Protein AF-A0A9P6JVG3-F1 (afdb_monomer)

Organism: NCBI:txid179855

pLDDT: mean 72.13, std 15.2, range [43.03, 97.75]

Radius of gyration: 35.08 Å; Cα contacts (8 Å, |Δi|>4): 12; chains: 1; bounding box: 100×28×87 Å

Mean predicted aligned error: 18.82 Å

Structure (mmCIF, N/CA/C/O backbone):
data_AF-A0A9P6JVG3-F1
#
_entry.id   AF-A0A9P6JVG3-F1
#
loop_
_atom_site.group_PDB
_atom_site.id
_atom_site.type_symbol
_atom_site.label_atom_id
_atom_site.label_alt_id
_atom_site.label_comp_id
_atom_site.label_asym_id
_atom_site.label_entity_id
_atom_site.label_seq_id
_atom_site.pdbx_PDB_ins_code
_atom_site.Cartn_x
_atom_site.Cartn_y
_atom_site.Cartn_z
_atom_site.occupancy
_atom_site.B_iso_or_equiv
_atom_site.auth_seq_id
_atom_site.auth_comp_id
_atom_site.auth_asym_id
_atom_site.auth_atom_id
_atom_site.pdbx_PDB_model_num
ATOM 1 N N . MET A 1 1 ? 42.267 10.096 60.168 1.00 43.03 1 MET A N 1
ATOM 2 C CA . MET A 1 1 ? 41.529 9.561 59.003 1.00 43.03 1 MET A CA 1
ATOM 3 C C . MET A 1 1 ? 42.192 10.089 57.744 1.00 43.03 1 MET A C 1
ATOM 5 O O . MET A 1 1 ? 42.065 11.262 57.434 1.00 43.03 1 MET A O 1
ATOM 9 N N . GLN A 1 2 ? 43.005 9.250 57.111 1.00 49.72 2 GLN A N 1
ATOM 10 C CA . GLN A 1 2 ? 43.820 9.552 55.935 1.00 49.72 2 GLN A CA 1
ATOM 11 C C . GLN A 1 2 ? 43.765 8.303 55.066 1.00 49.72 2 GLN A C 1
ATOM 13 O O . GLN A 1 2 ? 44.328 7.286 55.459 1.00 49.72 2 GLN A O 1
ATOM 18 N N . ILE A 1 3 ? 43.071 8.351 53.930 1.00 47.38 3 ILE A N 1
ATOM 19 C CA . ILE A 1 3 ? 43.250 7.347 52.881 1.00 47.38 3 ILE A CA 1
ATOM 20 C C . ILE A 1 3 ? 43.302 8.097 51.560 1.00 47.38 3 ILE A C 1
ATOM 22 O O . ILE A 1 3 ? 42.303 8.511 50.980 1.00 47.38 3 ILE A O 1
ATOM 26 N N . SER A 1 4 ? 44.544 8.352 51.179 1.00 48.94 4 SER A N 1
ATOM 27 C CA . SER A 1 4 ? 44.962 8.864 49.891 1.00 48.94 4 SER A CA 1
ATOM 28 C C . SER A 1 4 ? 44.884 7.773 48.808 1.00 48.94 4 SER A C 1
ATOM 30 O O . SER A 1 4 ? 44.877 6.586 49.127 1.00 48.94 4 SER A O 1
ATOM 32 N N . LYS A 1 5 ? 45.040 8.224 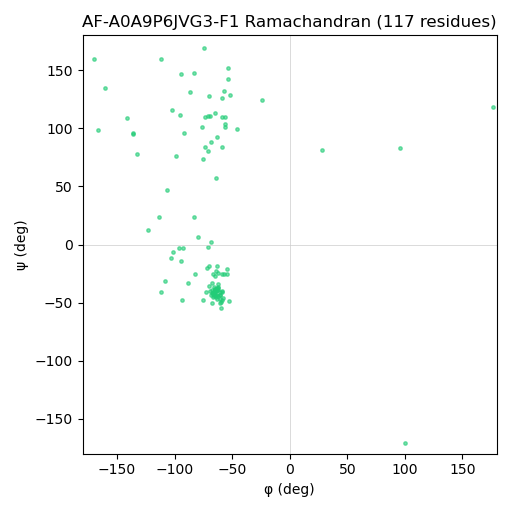47.554 1.00 48.16 5 LYS A N 1
ATOM 33 C CA . LYS A 1 5 ? 45.608 7.511 46.386 1.00 48.16 5 LYS A CA 1
ATOM 34 C C . LYS A 1 5 ? 44.612 6.826 45.447 1.00 48.16 5 LYS A C 1
ATOM 36 O O . LYS A 1 5 ? 44.454 5.613 45.423 1.00 48.16 5 LYS A O 1
ATOM 41 N N . VAL A 1 6 ? 44.076 7.658 44.555 1.00 57.72 6 VAL A N 1
ATOM 42 C CA . VAL A 1 6 ? 43.821 7.300 43.155 1.00 57.72 6 VAL A CA 1
ATOM 43 C C . VAL A 1 6 ? 45.176 7.154 42.445 1.00 57.72 6 VAL A C 1
ATOM 45 O O . VAL A 1 6 ? 45.913 8.122 42.279 1.00 57.72 6 VAL A O 1
ATOM 48 N N . TRP A 1 7 ? 45.509 5.921 42.088 1.00 50.72 7 TRP A N 1
ATOM 49 C CA . TRP A 1 7 ? 46.561 5.448 41.172 1.00 50.72 7 TRP A CA 1
ATOM 50 C C . TRP A 1 7 ? 46.086 4.024 40.840 1.00 50.72 7 TRP A C 1
ATOM 52 O O . TRP A 1 7 ? 45.678 3.315 41.749 1.00 50.72 7 TRP A O 1
ATOM 62 N N . LEU A 1 8 ? 46.049 3.465 39.642 1.00 50.91 8 LEU A N 1
ATOM 63 C CA . LEU A 1 8 ? 46.500 3.757 38.290 1.00 50.91 8 LEU A CA 1
ATOM 64 C C . LEU A 1 8 ? 45.782 2.660 37.449 1.00 50.91 8 LEU A C 1
ATOM 66 O O . LEU A 1 8 ? 45.320 1.666 38.004 1.00 50.91 8 LEU A O 1
ATOM 70 N N . VAL A 1 9 ? 45.586 2.752 36.141 1.00 59.25 9 VAL A N 1
ATOM 71 C CA . VAL A 1 9 ? 46.478 2.096 35.174 1.00 59.25 9 VAL A CA 1
ATOM 72 C C . VAL A 1 9 ? 45.899 2.357 33.786 1.00 59.25 9 VAL A C 1
ATOM 74 O O . VAL A 1 9 ? 44.791 1.946 33.448 1.00 59.25 9 VAL A O 1
ATOM 77 N N . ASN A 1 10 ? 46.717 3.051 33.004 1.00 54.25 10 ASN A N 1
ATOM 78 C CA . ASN A 1 10 ? 46.797 3.038 31.553 1.00 54.25 10 ASN A CA 1
ATOM 79 C C . ASN A 1 10 ? 46.274 1.755 30.893 1.00 54.25 10 ASN A C 1
ATOM 81 O O . ASN A 1 10 ? 46.851 0.681 31.061 1.00 54.25 10 ASN A O 1
ATOM 85 N N . ARG A 1 11 ? 45.320 1.905 29.974 1.00 52.81 11 ARG A N 1
ATOM 86 C CA . ARG A 1 11 ? 45.247 1.016 28.812 1.00 52.81 11 ARG A CA 1
ATOM 87 C C . ARG A 1 11 ? 45.060 1.837 27.548 1.00 52.81 11 ARG A C 1
ATOM 89 O O . ARG A 1 11 ? 43.973 1.959 26.995 1.00 52.81 11 ARG A O 1
ATOM 96 N N . THR A 1 12 ? 46.170 2.417 27.116 1.00 53.38 12 THR A N 1
ATOM 97 C CA . THR A 1 12 ? 46.385 2.885 25.753 1.00 53.38 12 THR A CA 1
ATOM 98 C C . THR A 1 12 ? 46.174 1.712 24.793 1.00 53.38 12 THR A C 1
ATOM 100 O O . THR A 1 12 ? 46.965 0.773 24.750 1.00 53.38 12 THR A O 1
ATOM 103 N N . ILE A 1 13 ? 45.085 1.740 24.024 1.00 57.84 13 ILE A N 1
ATOM 104 C CA . ILE A 1 13 ? 44.950 0.888 22.842 1.00 57.84 13 ILE A CA 1
ATOM 105 C C . ILE A 1 13 ? 45.482 1.695 21.666 1.00 57.84 13 ILE A C 1
ATOM 107 O O . ILE A 1 13 ? 44.786 2.513 21.068 1.00 57.84 13 ILE A O 1
ATOM 111 N N . SER A 1 14 ? 46.749 1.450 21.351 1.00 52.69 14 SER A N 1
ATOM 112 C CA . SER A 1 14 ? 47.362 1.821 20.085 1.00 52.69 14 SER A CA 1
ATOM 113 C C . SER A 1 14 ? 46.662 1.058 18.956 1.00 52.69 14 SER A C 1
ATOM 115 O O . SER A 1 14 ? 47.039 -0.066 18.633 1.00 52.69 14 SER A O 1
ATOM 117 N N . ARG A 1 15 ? 45.631 1.650 18.343 1.00 48.06 15 ARG A N 1
ATOM 118 C CA . ARG A 1 15 ? 45.157 1.249 17.010 1.00 48.06 15 ARG A CA 1
ATOM 119 C C . ARG A 1 15 ? 45.740 2.201 15.972 1.00 48.06 15 ARG A C 1
ATOM 121 O O . ARG A 1 15 ? 45.075 3.089 15.454 1.00 48.06 15 ARG A O 1
ATOM 128 N N . LEU A 1 16 ? 47.019 1.990 15.680 1.00 56.22 16 LEU A N 1
ATOM 129 C CA . LEU A 1 16 ? 47.599 2.378 14.402 1.00 56.22 16 LEU A CA 1
ATOM 130 C C . LEU A 1 16 ? 47.126 1.348 13.373 1.00 56.22 16 LEU A C 1
ATOM 132 O O . LEU A 1 16 ? 47.644 0.238 13.316 1.00 56.22 16 LEU A O 1
ATOM 136 N N . SER A 1 17 ? 46.119 1.699 12.580 1.00 54.81 17 SER A N 1
ATOM 137 C CA . SER A 1 17 ? 45.835 0.990 11.334 1.00 54.81 17 SER A CA 1
ATOM 138 C C . SER A 1 17 ? 45.541 2.005 10.238 1.00 54.81 17 SER A C 1
ATOM 140 O O . SER A 1 17 ? 44.428 2.511 10.132 1.00 54.81 17 SER A O 1
ATOM 142 N N . ASN A 1 18 ? 46.597 2.310 9.480 1.00 53.22 18 ASN A N 1
ATOM 143 C CA . ASN A 1 18 ? 46.608 2.693 8.071 1.00 53.22 18 ASN A CA 1
ATOM 144 C C . ASN A 1 18 ? 45.350 3.393 7.540 1.00 53.22 18 ASN A C 1
ATOM 146 O O . ASN A 1 18 ? 44.564 2.809 6.797 1.00 53.22 18 ASN A O 1
ATOM 150 N N . ALA A 1 19 ? 45.252 4.698 7.786 1.00 51.66 19 ALA A N 1
ATOM 151 C CA . ALA A 1 19 ? 44.657 5.593 6.802 1.00 51.66 19 ALA A CA 1
ATOM 152 C C . ALA A 1 19 ? 45.687 5.789 5.679 1.00 51.66 19 ALA A C 1
ATOM 154 O O . ALA A 1 19 ? 46.369 6.808 5.593 1.00 51.66 19 ALA A O 1
ATOM 155 N N . GLN A 1 20 ? 45.859 4.760 4.849 1.00 55.09 20 GLN A N 1
ATOM 156 C CA . GLN A 1 20 ? 46.540 4.913 3.574 1.00 55.09 20 GLN A CA 1
ATOM 157 C C . GLN A 1 20 ? 45.558 5.662 2.674 1.00 55.09 20 GLN A C 1
ATOM 159 O O . GLN A 1 20 ? 44.747 5.071 1.961 1.00 55.09 20 GLN A O 1
ATOM 164 N N . SER A 1 21 ? 45.578 6.987 2.812 1.00 54.03 21 SER A N 1
ATOM 165 C CA . SER A 1 21 ? 44.917 7.946 1.941 1.00 54.03 21 SER A CA 1
ATOM 166 C C . SER A 1 21 ? 45.468 7.748 0.537 1.00 54.03 21 SER A C 1
ATOM 168 O O . SER A 1 21 ? 46.411 8.411 0.116 1.00 54.03 21 SER A O 1
ATOM 170 N N . SER A 1 22 ? 44.903 6.786 -0.186 1.00 53.66 22 SER A N 1
ATOM 171 C CA . SER A 1 22 ? 45.011 6.734 -1.629 1.00 53.66 22 SER A CA 1
ATOM 172 C C . SER A 1 22 ? 44.198 7.912 -2.147 1.00 53.66 22 SER A C 1
ATOM 174 O O . SER A 1 22 ? 43.013 7.818 -2.455 1.00 53.66 22 SER A O 1
ATOM 176 N N . THR A 1 23 ? 44.864 9.058 -2.248 1.00 58.94 23 THR A N 1
ATOM 177 C CA . THR A 1 23 ? 44.535 10.127 -3.188 1.00 58.94 23 THR A CA 1
ATOM 178 C C . THR A 1 23 ? 44.743 9.598 -4.610 1.00 58.94 23 THR A C 1
ATOM 180 O O . THR A 1 23 ? 45.519 10.122 -5.402 1.00 58.94 23 THR A O 1
ATOM 183 N N . GLY A 1 24 ? 44.051 8.507 -4.941 1.00 55.84 24 GLY A N 1
ATOM 184 C CA . GLY A 1 24 ? 43.787 8.141 -6.313 1.00 55.84 24 GLY A CA 1
ATOM 185 C C . GLY A 1 24 ? 42.896 9.241 -6.850 1.00 55.84 24 GLY A C 1
ATOM 186 O O . GLY A 1 24 ? 41.782 9.428 -6.361 1.00 55.84 24 GLY A O 1
ATOM 187 N N . LEU A 1 25 ? 43.429 10.008 -7.795 1.00 58.78 25 LEU A N 1
ATOM 188 C CA . LEU A 1 25 ? 42.681 10.935 -8.627 1.00 58.78 25 LEU A CA 1
ATOM 189 C C . LEU A 1 25 ? 41.434 10.201 -9.114 1.00 58.78 25 LEU A C 1
ATOM 191 O O . LEU A 1 25 ? 41.503 9.361 -10.006 1.00 58.78 25 LEU A O 1
ATOM 195 N N . ARG A 1 26 ? 40.299 10.450 -8.462 1.00 58.47 26 ARG A N 1
ATOM 196 C CA . ARG A 1 26 ? 39.014 9.919 -8.886 1.00 58.47 26 ARG A CA 1
ATOM 197 C C . ARG A 1 26 ? 38.677 10.742 -10.125 1.00 58.47 26 ARG A C 1
ATOM 199 O O . ARG A 1 26 ? 38.452 11.940 -9.957 1.00 58.47 26 ARG A O 1
ATOM 206 N N . PRO A 1 27 ? 38.691 10.183 -11.347 1.00 61.94 27 PRO A N 1
ATOM 207 C CA . PRO A 1 27 ? 38.258 10.944 -12.503 1.00 61.94 27 PRO A CA 1
ATOM 208 C C . PRO A 1 27 ? 36.811 11.360 -12.243 1.00 61.94 27 PRO A C 1
ATOM 210 O O . PRO A 1 27 ? 35.896 10.534 -12.176 1.00 61.94 27 PRO A O 1
ATOM 213 N N . THR A 1 28 ? 36.606 12.652 -12.006 1.00 64.50 28 THR A N 1
ATOM 214 C CA . THR A 1 28 ? 35.289 13.272 -12.023 1.00 64.50 28 THR A CA 1
ATOM 215 C C . THR A 1 28 ? 34.854 13.292 -13.476 1.00 64.50 28 THR A C 1
ATOM 217 O O . THR A 1 28 ? 35.016 14.292 -14.169 1.00 64.50 28 THR A O 1
ATOM 220 N N . PHE A 1 29 ? 34.362 12.153 -13.962 1.00 61.50 29 PHE A N 1
ATOM 221 C CA . PHE A 1 29 ? 33.687 12.116 -15.247 1.00 61.50 29 PHE A CA 1
ATOM 222 C C . PHE A 1 29 ? 32.492 13.070 -15.165 1.00 61.50 29 PHE A C 1
ATOM 224 O O . PHE A 1 29 ? 31.686 12.940 -14.230 1.00 61.50 29 PHE A O 1
ATOM 231 N N . PRO A 1 30 ? 32.366 14.032 -16.092 1.00 61.72 30 PRO A N 1
ATOM 232 C CA . PRO A 1 30 ? 31.188 14.876 -16.154 1.00 61.72 30 PRO A CA 1
ATOM 233 C C . PRO A 1 30 ? 29.964 13.969 -16.318 1.00 61.72 30 PRO A C 1
ATOM 235 O O . PRO A 1 30 ? 29.952 13.038 -17.121 1.00 61.72 30 PRO A O 1
ATOM 238 N N . GLN A 1 31 ? 28.923 14.209 -15.519 1.00 61.50 31 GLN A N 1
ATOM 239 C CA . GLN A 1 31 ? 27.711 13.378 -15.462 1.00 61.50 31 GLN A CA 1
ATOM 240 C C . GLN A 1 31 ? 27.044 13.181 -16.841 1.00 61.50 31 GLN A C 1
ATOM 242 O O . GLN A 1 31 ? 26.312 12.211 -17.043 1.00 61.50 31 GLN A O 1
ATOM 247 N N . SER A 1 32 ? 27.330 14.069 -17.797 1.00 57.81 32 SER A N 1
ATOM 248 C CA . SER A 1 32 ? 26.901 13.994 -19.193 1.00 57.81 32 SER A CA 1
ATOM 249 C C . SER A 1 32 ? 27.476 12.802 -19.970 1.00 57.81 32 SER A C 1
ATOM 251 O O . SER A 1 32 ? 26.805 12.323 -20.880 1.00 57.81 32 SER A O 1
ATOM 253 N N . GLU A 1 33 ? 28.649 12.269 -19.608 1.00 54.34 33 GLU A N 1
ATOM 254 C CA . GLU A 1 33 ? 29.227 11.091 -20.277 1.00 54.34 33 GLU A CA 1
ATOM 255 C C . GLU A 1 33 ? 28.668 9.760 -19.765 1.00 54.34 33 GLU A C 1
ATOM 257 O O . GLU A 1 33 ? 28.610 8.793 -20.523 1.00 54.34 33 GLU A O 1
ATOM 262 N N . ARG A 1 34 ? 28.169 9.696 -18.520 1.00 55.41 34 ARG A N 1
ATOM 263 C CA . ARG A 1 34 ? 27.592 8.447 -17.985 1.00 55.41 34 ARG A CA 1
ATOM 264 C C . ARG A 1 34 ? 26.366 7.979 -18.764 1.00 55.41 34 ARG A C 1
ATOM 266 O O . ARG A 1 34 ? 26.190 6.783 -18.942 1.00 55.41 34 ARG A O 1
ATOM 273 N N . LYS A 1 35 ? 25.556 8.908 -19.282 1.00 56.41 35 LYS A N 1
ATOM 274 C CA . LYS A 1 35 ? 24.373 8.563 -20.089 1.00 56.41 35 LYS A CA 1
ATOM 275 C C . LYS A 1 35 ? 24.714 7.983 -21.462 1.00 56.41 35 LYS A C 1
ATOM 277 O O . LYS A 1 35 ? 23.848 7.380 -22.080 1.00 56.41 35 LYS A O 1
ATOM 282 N N . LYS A 1 36 ? 25.939 8.183 -21.961 1.00 50.94 36 LYS A N 1
ATOM 283 C CA . LYS A 1 36 ? 26.316 7.789 -23.326 1.00 50.94 36 LYS A CA 1
ATOM 284 C C . LYS A 1 36 ? 26.981 6.409 -23.398 1.00 50.94 36 LYS A C 1
ATOM 286 O O . LYS A 1 36 ? 27.077 5.857 -24.486 1.00 50.94 36 LYS A O 1
ATOM 291 N N . MET A 1 37 ? 27.403 5.844 -22.262 1.00 52.03 37 MET A N 1
ATOM 292 C CA . ME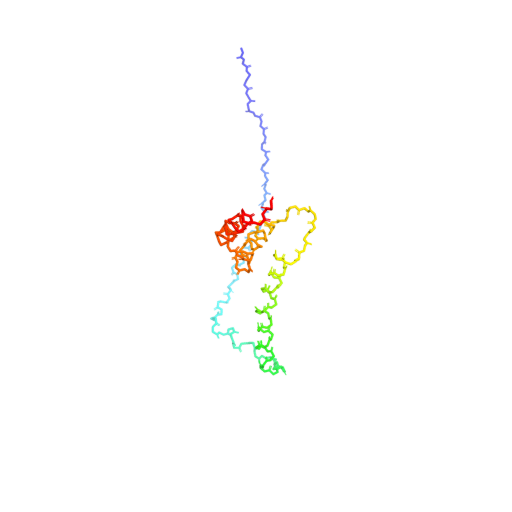T A 1 37 ? 28.052 4.524 -22.205 1.00 52.03 37 MET A CA 1
ATOM 293 C C . MET A 1 37 ? 27.104 3.358 -21.869 1.00 52.03 37 MET A C 1
ATOM 295 O O . MET A 1 37 ? 27.530 2.210 -21.915 1.00 52.03 37 MET A O 1
ATOM 299 N N . GLU A 1 38 ? 25.817 3.602 -21.604 1.00 57.34 38 GLU A N 1
ATOM 300 C CA . GLU A 1 38 ? 24.813 2.543 -21.351 1.00 57.34 38 GLU A CA 1
ATOM 301 C C . GLU A 1 38 ? 24.230 1.931 -22.645 1.00 57.34 38 GLU A C 1
ATOM 303 O O . GLU A 1 38 ? 23.117 1.416 -22.651 1.00 57.34 38 GLU A O 1
ATOM 308 N N . GLY A 1 39 ? 24.956 2.017 -23.764 1.00 60.41 39 GLY A N 1
ATOM 309 C CA . GLY A 1 39 ? 24.450 1.667 -25.096 1.00 60.41 39 GLY A CA 1
ATOM 310 C C . GLY A 1 39 ? 25.248 0.609 -25.854 1.00 60.41 39 GLY A C 1
ATOM 311 O O . GLY A 1 39 ? 25.041 0.476 -27.053 1.00 60.41 39 GLY A O 1
ATOM 312 N N . MET A 1 40 ? 26.171 -0.123 -25.220 1.00 50.97 40 MET A N 1
ATOM 313 C CA . MET A 1 40 ? 26.990 -1.131 -25.920 1.00 50.97 40 MET A CA 1
ATOM 314 C C . MET A 1 40 ? 26.584 -2.569 -25.581 1.00 50.97 40 MET A C 1
ATOM 316 O O . MET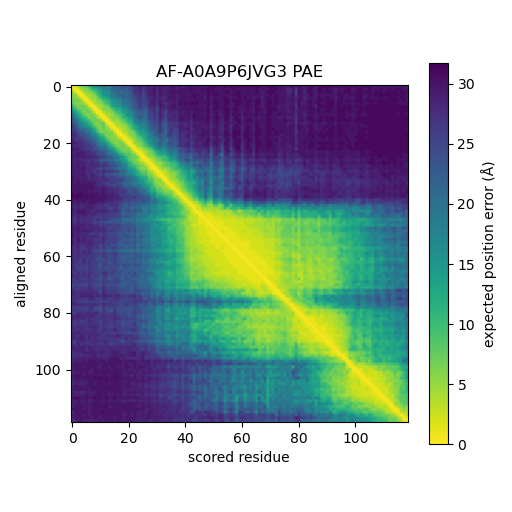 A 1 40 ? 27.399 -3.433 -25.277 1.00 50.97 40 MET A O 1
ATOM 320 N N . GLY A 1 41 ? 25.279 -2.790 -25.633 1.00 65.06 41 GLY A N 1
ATOM 321 C CA . GLY A 1 41 ? 24.613 -4.080 -25.674 1.00 65.06 41 GLY A CA 1
ATOM 322 C C . GLY A 1 41 ? 23.185 -3.766 -26.075 1.00 65.06 41 GLY A C 1
ATOM 323 O O . GLY A 1 41 ? 22.441 -3.249 -25.250 1.00 65.06 41 GLY A O 1
ATOM 324 N N . GLU A 1 42 ? 22.850 -3.930 -27.355 1.00 69.12 42 GLU A N 1
ATOM 325 C CA . GLU A 1 42 ? 21.509 -3.634 -27.864 1.00 69.12 42 GLU A CA 1
ATOM 326 C C . GLU A 1 42 ? 20.494 -4.452 -27.065 1.00 69.12 42 GLU A C 1
ATOM 328 O O . GLU A 1 42 ? 20.398 -5.671 -27.194 1.00 69.12 42 GLU A O 1
ATOM 333 N N . ASP A 1 43 ? 19.796 -3.787 -26.150 1.00 73.06 43 ASP A N 1
ATOM 334 C CA . ASP A 1 43 ? 18.850 -4.445 -25.268 1.00 73.06 43 ASP A CA 1
ATOM 335 C C . ASP A 1 43 ? 17.641 -4.845 -26.131 1.00 73.06 43 ASP A C 1
ATOM 337 O O . ASP A 1 43 ? 16.907 -4.001 -26.642 1.00 73.06 43 ASP A O 1
ATOM 341 N N . PHE A 1 44 ? 17.455 -6.149 -26.353 1.00 78.19 44 PHE A N 1
ATOM 342 C CA . PHE A 1 44 ? 16.491 -6.713 -27.315 1.00 78.19 44 PHE A CA 1
ATOM 343 C C . PHE A 1 44 ? 15.015 -6.509 -26.942 1.00 78.19 44 PHE A C 1
ATOM 345 O O . PHE A 1 44 ? 14.113 -7.039 -27.596 1.00 78.19 44 PHE A O 1
ATOM 352 N N . ARG A 1 45 ? 14.736 -5.817 -25.838 1.00 84.62 45 ARG A N 1
ATOM 353 C CA . ARG A 1 45 ? 13.386 -5.717 -25.292 1.00 84.62 45 ARG A CA 1
ATOM 354 C C . ARG A 1 45 ? 12.663 -4.556 -25.960 1.00 84.62 45 ARG A C 1
ATOM 356 O O . ARG A 1 45 ? 13.181 -3.439 -25.978 1.00 84.62 45 ARG A O 1
ATOM 363 N N . PRO A 1 46 ? 11.430 -4.771 -26.442 1.00 87.88 46 PRO A N 1
ATOM 364 C CA . PRO A 1 46 ? 10.609 -3.678 -26.923 1.00 87.88 46 PRO A CA 1
ATOM 365 C C . PRO A 1 46 ? 10.476 -2.569 -25.861 1.00 87.88 46 PRO A C 1
ATOM 367 O O . PRO A 1 46 ? 10.315 -2.874 -24.675 1.00 87.88 46 PRO A O 1
ATOM 370 N N . PRO A 1 47 ? 10.466 -1.283 -26.257 1.00 86.06 47 PRO A N 1
ATOM 371 C CA . PRO A 1 47 ? 10.491 -0.150 -25.326 1.00 86.06 47 PRO A CA 1
ATOM 372 C C . PRO A 1 47 ? 9.314 -0.135 -24.335 1.00 86.06 47 PRO A C 1
ATOM 374 O O . PRO A 1 47 ? 9.435 0.382 -23.223 1.00 86.06 47 PRO A O 1
ATOM 377 N N . TRP A 1 48 ? 8.186 -0.756 -24.691 1.00 88.31 48 TRP A N 1
ATOM 378 C CA . TRP A 1 48 ? 7.018 -0.869 -23.816 1.00 88.31 48 TRP A CA 1
ATOM 379 C C . TRP A 1 48 ? 7.266 -1.751 -22.583 1.00 88.31 48 TRP A C 1
ATOM 381 O O . TRP A 1 48 ? 6.631 -1.537 -21.552 1.00 88.31 48 TRP A O 1
ATOM 391 N N . VAL A 1 49 ? 8.214 -2.696 -22.641 1.00 92.88 49 VAL A N 1
ATOM 392 C CA . VAL A 1 49 ? 8.539 -3.593 -21.519 1.00 92.88 49 VAL A CA 1
ATOM 393 C C . VAL A 1 49 ? 9.103 -2.805 -20.338 1.00 92.88 49 VAL A C 1
ATOM 395 O O . VAL A 1 49 ? 8.732 -3.059 -19.191 1.00 92.88 49 VAL A O 1
ATOM 398 N N . TYR A 1 50 ? 9.950 -1.807 -20.595 1.00 88.94 50 TYR A N 1
ATOM 399 C CA . TYR A 1 50 ? 10.506 -0.954 -19.539 1.00 88.94 50 TYR A CA 1
ATOM 400 C C . TYR A 1 50 ? 9.431 -0.090 -18.891 1.00 88.94 50 TYR A C 1
ATOM 402 O O . TYR A 1 50 ? 9.396 0.040 -17.668 1.00 88.94 50 TYR A O 1
ATOM 410 N N . VAL A 1 51 ? 8.522 0.463 -19.698 1.00 92.69 51 VAL A N 1
ATOM 411 C CA . VAL A 1 51 ? 7.390 1.251 -19.196 1.00 92.69 51 VAL A CA 1
ATOM 412 C C . VAL A 1 51 ? 6.471 0.375 -18.346 1.00 92.69 51 VAL A C 1
ATOM 414 O O . VAL A 1 51 ? 6.142 0.753 -17.224 1.00 92.69 51 VAL A O 1
ATOM 417 N N . GLY A 1 52 ? 6.132 -0.821 -18.832 1.00 95.38 52 GLY A N 1
ATOM 418 C CA . GLY A 1 52 ? 5.312 -1.789 -18.107 1.00 95.38 52 GLY A CA 1
ATOM 419 C C . GLY A 1 52 ? 5.947 -2.210 -16.785 1.00 95.38 52 GLY A C 1
ATOM 420 O O . GLY A 1 52 ? 5.312 -2.111 -15.742 1.00 95.38 52 GLY A O 1
ATOM 421 N N . THR A 1 53 ? 7.227 -2.585 -16.795 1.00 95.00 53 THR A N 1
ATOM 422 C CA . THR A 1 53 ? 7.957 -2.981 -15.577 1.00 95.00 53 THR A CA 1
ATOM 423 C C . THR A 1 53 ? 8.011 -1.839 -14.564 1.00 95.00 53 THR A C 1
ATOM 425 O O . THR A 1 53 ? 7.819 -2.049 -13.367 1.00 95.00 53 THR A O 1
ATOM 428 N N . ARG A 1 54 ? 8.223 -0.605 -15.032 1.00 93.19 54 ARG A N 1
ATOM 429 C CA . ARG A 1 54 ? 8.238 0.576 -14.166 1.00 93.19 54 ARG A CA 1
ATOM 430 C C . ARG A 1 54 ? 6.866 0.829 -13.544 1.00 93.19 54 ARG A C 1
ATOM 432 O O . ARG A 1 54 ? 6.793 1.084 -12.346 1.00 93.19 54 ARG A O 1
ATOM 439 N N . LEU A 1 55 ? 5.796 0.713 -14.327 1.00 96.88 55 LEU A N 1
ATOM 440 C CA . LEU A 1 55 ? 4.425 0.888 -13.853 1.00 96.88 55 LEU A CA 1
ATOM 441 C C . LEU A 1 55 ? 4.020 -0.211 -12.862 1.00 96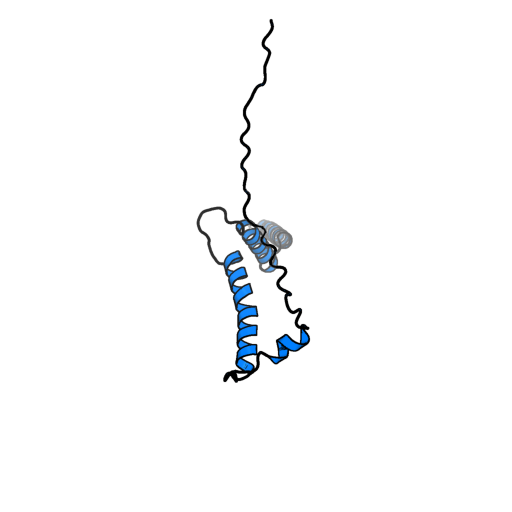.88 55 LEU A C 1
ATOM 443 O O . LEU A 1 55 ? 3.460 0.091 -11.814 1.00 96.88 55 LEU A O 1
ATOM 447 N N . ILE A 1 56 ? 4.387 -1.465 -13.135 1.00 97.12 56 ILE A N 1
ATOM 448 C CA . ILE A 1 56 ? 4.177 -2.591 -12.217 1.00 97.12 56 ILE A CA 1
ATOM 449 C C . ILE A 1 56 ? 4.881 -2.326 -10.889 1.00 97.12 56 ILE A C 1
ATOM 451 O O . ILE A 1 56 ? 4.249 -2.445 -9.847 1.00 97.12 56 ILE A O 1
ATOM 455 N N . SER A 1 57 ? 6.145 -1.900 -10.898 1.00 96.12 57 SER A N 1
ATOM 456 C CA . SER A 1 57 ? 6.854 -1.556 -9.659 1.00 96.12 57 SER A CA 1
ATOM 457 C C .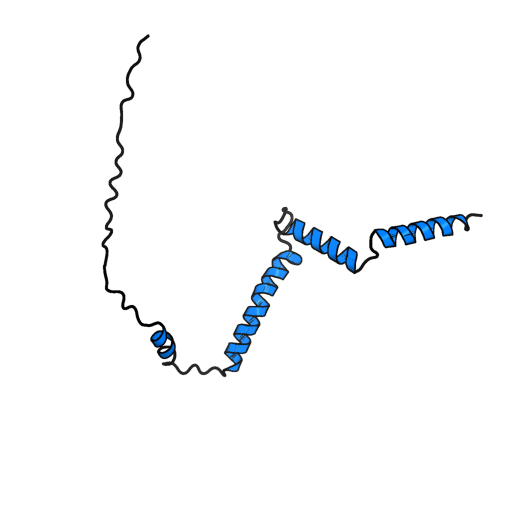 SER A 1 57 ? 6.152 -0.440 -8.882 1.00 96.12 57 SER A C 1
ATOM 459 O O . SER A 1 57 ? 6.016 -0.535 -7.663 1.00 96.12 57 SER A O 1
ATOM 461 N N . PHE A 1 58 ? 5.641 0.582 -9.577 1.00 95.88 58 PHE A N 1
ATOM 462 C CA . PHE A 1 58 ? 4.863 1.656 -8.955 1.00 95.88 58 PHE A CA 1
ATOM 463 C C . PHE A 1 58 ? 3.541 1.192 -8.342 1.00 95.88 58 PHE A C 1
ATOM 465 O O . PHE A 1 58 ? 3.045 1.864 -7.447 1.00 95.88 58 PHE A O 1
ATOM 472 N N . VAL A 1 59 ? 2.979 0.068 -8.785 1.00 97.62 59 VAL A N 1
ATOM 473 C CA . VAL A 1 59 ? 1.736 -0.490 -8.234 1.00 97.62 59 VAL A CA 1
ATOM 474 C C . VAL A 1 59 ? 2.028 -1.519 -7.143 1.00 97.62 59 VAL A C 1
ATOM 476 O O . VAL A 1 59 ? 1.455 -1.455 -6.060 1.00 97.62 59 VAL A O 1
ATOM 479 N N . VAL A 1 60 ? 2.943 -2.454 -7.397 1.00 97.75 60 VAL A N 1
ATOM 480 C CA . VAL A 1 60 ? 3.228 -3.593 -6.515 1.00 97.75 60 VAL A CA 1
ATOM 481 C C . VAL A 1 60 ? 3.833 -3.138 -5.193 1.0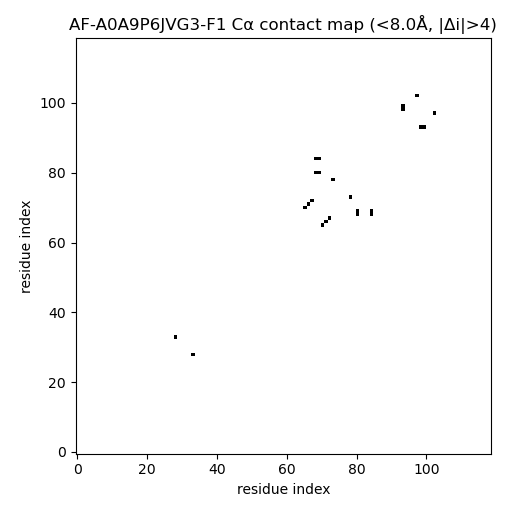0 97.75 60 VAL A C 1
ATOM 483 O O . VAL A 1 60 ? 3.396 -3.596 -4.143 1.00 97.75 60 VAL A O 1
ATOM 486 N N . ILE A 1 61 ? 4.801 -2.216 -5.216 1.00 95.06 61 ILE A N 1
ATOM 487 C CA . ILE A 1 61 ? 5.471 -1.749 -3.994 1.00 95.06 61 ILE A CA 1
ATOM 488 C C . ILE A 1 61 ? 4.467 -1.130 -3.002 1.00 95.06 61 ILE A C 1
ATOM 490 O O . ILE A 1 61 ? 4.404 -1.601 -1.862 1.00 95.06 61 ILE A O 1
ATOM 494 N N . PRO A 1 62 ? 3.645 -0.128 -3.382 1.00 96.31 62 PRO A N 1
ATOM 495 C CA . PRO A 1 62 ? 2.649 0.403 -2.458 1.00 96.31 62 PRO A CA 1
ATOM 496 C C . PRO A 1 62 ? 1.544 -0.608 -2.142 1.00 96.31 62 PRO A C 1
ATOM 498 O O . PRO A 1 62 ? 1.083 -0.631 -1.003 1.00 96.31 62 PRO A O 1
ATOM 501 N N . ALA A 1 63 ? 1.146 -1.476 -3.081 1.00 96.31 63 ALA A N 1
ATOM 502 C CA . ALA A 1 63 ? 0.143 -2.508 -2.813 1.00 96.31 63 ALA A CA 1
ATOM 503 C C . ALA A 1 63 ? 0.587 -3.468 -1.701 1.00 96.31 63 ALA A C 1
ATOM 505 O O . ALA A 1 63 ? -0.194 -3.756 -0.798 1.00 96.31 63 ALA A O 1
ATOM 506 N N . VAL A 1 64 ? 1.848 -3.910 -1.710 1.00 95.69 64 VAL A N 1
ATOM 507 C CA . VAL A 1 64 ? 2.414 -4.753 -0.645 1.00 95.69 64 VAL A CA 1
ATOM 508 C C . VAL A 1 64 ? 2.444 -4.003 0.687 1.00 95.69 64 VAL A C 1
ATOM 510 O O . VAL A 1 64 ? 2.103 -4.583 1.719 1.00 95.69 64 VAL A O 1
ATOM 513 N N . GLY A 1 65 ? 2.790 -2.713 0.681 1.00 93.12 65 GLY A N 1
ATOM 514 C CA . GLY A 1 65 ? 2.745 -1.870 1.878 1.00 93.12 65 GLY A CA 1
ATOM 515 C C . GLY A 1 65 ? 1.334 -1.764 2.466 1.00 93.12 65 GLY A C 1
ATOM 516 O O . GLY A 1 65 ? 1.133 -2.038 3.647 1.00 93.12 65 GLY A O 1
ATOM 517 N N . LEU A 1 66 ? 0.340 -1.446 1.636 1.00 92.31 66 LEU A N 1
ATOM 518 C CA . LEU A 1 66 ? -1.065 -1.366 2.046 1.00 92.31 66 LEU A CA 1
ATOM 519 C C . LEU A 1 66 ? -1.604 -2.719 2.522 1.00 92.31 66 LEU A C 1
ATOM 521 O O . LEU A 1 66 ? -2.265 -2.781 3.557 1.00 92.31 66 LEU A O 1
ATOM 525 N N . TYR A 1 67 ? -1.290 -3.803 1.809 1.00 90.06 67 TYR A N 1
ATOM 526 C CA . TYR A 1 67 ? -1.664 -5.156 2.214 1.00 90.06 67 TYR A CA 1
ATOM 527 C C . TYR A 1 67 ? -1.094 -5.482 3.592 1.00 90.06 67 TYR A C 1
ATOM 529 O O . TYR A 1 67 ? -1.827 -5.937 4.465 1.00 90.06 67 TYR A O 1
ATOM 537 N N . SER A 1 68 ? 0.182 -5.167 3.815 1.00 88.62 68 SER A N 1
ATOM 538 C CA . SER A 1 68 ? 0.846 -5.386 5.099 1.00 88.62 68 SER A CA 1
ATOM 539 C C . SER A 1 68 ? 0.176 -4.599 6.227 1.00 88.62 68 SER A C 1
ATOM 541 O O . SER A 1 68 ? -0.057 -5.142 7.295 1.00 88.62 68 SER A O 1
ATOM 543 N N . VAL A 1 69 ? -0.181 -3.332 5.999 1.00 85.88 69 VAL A N 1
ATOM 544 C CA . VAL A 1 69 ? -0.778 -2.471 7.036 1.00 85.88 69 VAL A CA 1
ATOM 545 C C . VAL A 1 69 ? -2.226 -2.858 7.367 1.00 85.88 69 VAL A C 1
ATOM 547 O O . VAL A 1 69 ? -2.611 -2.829 8.538 1.00 85.88 69 VAL A O 1
ATOM 550 N N . PHE A 1 70 ? -3.044 -3.192 6.362 1.00 83.88 70 PHE A N 1
ATOM 551 C CA . PHE A 1 70 ? -4.501 -3.300 6.530 1.00 83.88 70 PHE A CA 1
ATOM 552 C C . PHE A 1 70 ? -5.059 -4.722 6.503 1.00 83.88 70 PHE A C 1
ATOM 554 O O . PHE A 1 70 ? -6.081 -4.978 7.143 1.00 83.88 70 PHE A O 1
ATOM 561 N N . LEU A 1 71 ? -4.444 -5.629 5.747 1.00 83.06 71 LEU A N 1
ATOM 562 C CA . LEU A 1 71 ? -5.005 -6.952 5.461 1.00 83.06 71 LEU A CA 1
ATOM 563 C C . LEU A 1 71 ? -4.205 -8.066 6.128 1.00 83.06 71 LEU A C 1
ATOM 565 O O . LEU A 1 71 ? -4.802 -8.989 6.680 1.00 83.06 71 LEU A O 1
ATOM 569 N N . TYR A 1 72 ? -2.879 -7.961 6.115 1.00 84.81 72 TYR A N 1
ATOM 570 C CA . TYR A 1 72 ? -1.999 -8.961 6.690 1.00 84.81 72 TYR A CA 1
ATOM 571 C C . TYR A 1 72 ? -2.094 -8.965 8.218 1.00 84.81 72 TYR A C 1
ATOM 573 O O . TYR A 1 72 ? -1.963 -7.934 8.879 1.00 84.81 72 TYR A O 1
ATOM 581 N N . ASP A 1 73 ? -2.339 -10.146 8.776 1.00 78.81 73 ASP A N 1
ATOM 582 C CA . ASP A 1 73 ? -2.382 -10.363 10.214 1.00 78.81 73 ASP A CA 1
ATOM 583 C C . ASP A 1 73 ? -1.016 -10.873 10.691 1.00 78.81 73 ASP A C 1
ATOM 585 O O . ASP A 1 73 ? -0.596 -11.981 10.359 1.00 78.81 73 ASP A O 1
ATOM 589 N N . PHE A 1 74 ? -0.303 -10.044 11.456 1.00 77.88 74 PHE A N 1
ATOM 590 C CA . PHE A 1 74 ? 1.007 -10.383 12.018 1.00 77.88 74 PHE A CA 1
ATOM 591 C C . PHE A 1 74 ? 0.916 -11.267 13.276 1.00 77.88 74 PHE A C 1
ATOM 593 O O . PHE A 1 74 ? 1.941 -11.543 13.905 1.00 77.88 74 PHE A O 1
ATOM 600 N N . GLY A 1 75 ? -0.285 -11.731 13.635 1.00 79.81 75 GLY A N 1
ATOM 601 C CA . GLY A 1 75 ? -0.530 -12.662 14.729 1.00 79.81 75 GLY A CA 1
ATOM 602 C C . GLY A 1 75 ? -1.022 -11.987 16.009 1.00 79.81 75 GLY A C 1
ATOM 603 O O . GLY A 1 75 ? -1.335 -10.802 16.055 1.00 79.81 75 GLY A O 1
ATOM 604 N N . THR A 1 76 ? -1.078 -12.763 17.092 1.00 72.25 76 THR A N 1
ATOM 605 C CA . THR A 1 76 ? -1.780 -12.427 18.346 1.00 72.25 76 THR A CA 1
ATOM 606 C C . THR A 1 76 ? -1.133 -11.329 19.198 1.00 72.25 76 THR A C 1
ATOM 608 O O . THR A 1 76 ? -1.658 -10.986 20.257 1.00 72.25 76 THR A O 1
ATOM 611 N N . GLN A 1 77 ? 0.016 -10.792 18.784 1.00 74.12 77 GLN A N 1
ATOM 612 C CA . GLN A 1 77 ? 0.742 -9.757 19.523 1.00 74.12 77 GLN A CA 1
ATOM 613 C C . GLN A 1 77 ? 0.365 -8.363 19.007 1.00 74.12 77 GLN A C 1
ATOM 615 O O . GLN A 1 77 ? 0.107 -8.192 17.820 1.00 74.12 77 GLN A O 1
ATOM 620 N N . ASN A 1 78 ? 0.344 -7.353 19.888 1.00 72.56 78 ASN A N 1
ATOM 621 C CA . ASN A 1 78 ? 0.005 -5.972 19.517 1.00 72.56 78 ASN A CA 1
ATOM 622 C C . ASN A 1 78 ? 0.932 -5.462 18.401 1.00 72.56 78 ASN A C 1
ATOM 624 O O . ASN A 1 78 ? 2.069 -5.068 18.654 1.00 72.56 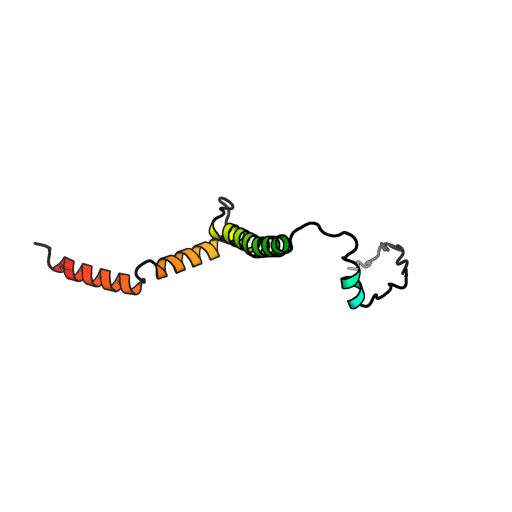78 ASN A O 1
ATOM 628 N N . HIS A 1 79 ? 0.436 -5.458 17.164 1.00 81.06 79 HIS A N 1
ATOM 629 C CA . HIS A 1 79 ? 1.202 -5.006 16.012 1.00 81.06 79 HIS A CA 1
ATOM 630 C C . HIS A 1 79 ? 1.143 -3.478 15.876 1.00 81.06 79 HIS A C 1
ATOM 632 O O . HIS A 1 79 ? 0.113 -2.864 16.170 1.00 81.06 79 HIS A O 1
ATOM 638 N N . VAL A 1 80 ? 2.217 -2.858 15.378 1.00 80.81 80 VAL A N 1
ATOM 639 C CA . VAL A 1 80 ? 2.343 -1.392 15.230 1.00 80.81 80 VAL A CA 1
ATOM 640 C C . VAL A 1 80 ? 1.240 -0.758 14.375 1.00 80.81 80 VAL A C 1
ATOM 642 O O . VAL A 1 80 ? 0.893 0.401 14.588 1.00 80.81 80 VAL A O 1
ATOM 645 N N . PHE A 1 81 ? 0.621 -1.518 13.468 1.00 81.19 81 PHE A N 1
ATOM 646 C CA . PHE A 1 81 ? -0.480 -1.036 12.625 1.00 81.19 81 PHE A CA 1
ATOM 647 C C . PHE A 1 81 ? -1.885 -1.286 13.195 1.00 81.19 81 PHE A C 1
ATOM 649 O O . PHE A 1 81 ? -2.869 -0.806 12.636 1.00 81.19 81 PHE A O 1
ATOM 656 N N . THR A 1 82 ? -2.009 -1.954 14.346 1.00 81.00 82 THR A N 1
ATOM 657 C CA . THR A 1 82 ? -3.293 -2.157 15.047 1.00 81.00 82 THR A CA 1
ATOM 658 C C . THR A 1 82 ? -4.065 -0.852 15.300 1.00 81.00 82 THR A C 1
ATOM 660 O O . THR A 1 82 ? -5.257 -0.809 14.984 1.00 81.00 82 THR A O 1
ATOM 663 N N . PRO A 1 83 ? -3.454 0.232 15.830 1.00 82.81 83 PRO A N 1
ATOM 664 C CA . PRO A 1 83 ? -4.173 1.491 16.029 1.00 82.81 83 PRO A CA 1
ATOM 665 C C . PRO A 1 83 ? -4.647 2.114 14.709 1.00 82.81 83 PRO A C 1
ATOM 667 O O . PRO A 1 83 ? -5.779 2.589 14.634 1.00 82.81 83 PRO A O 1
ATOM 670 N N . VAL A 1 84 ? -3.837 2.043 13.647 1.00 84.50 84 VAL A N 1
ATOM 671 C CA . VAL A 1 84 ? -4.198 2.555 12.312 1.00 84.50 84 VAL A CA 1
ATOM 672 C C . VAL A 1 84 ? -5.371 1.769 11.718 1.00 84.50 84 VAL A C 1
ATOM 674 O O . VAL A 1 84 ? -6.300 2.355 11.160 1.00 84.50 84 VAL A O 1
ATOM 677 N N . ARG A 1 85 ? -5.381 0.444 11.895 1.00 81.19 85 ARG A N 1
ATOM 678 C CA . ARG A 1 85 ? -6.471 -0.432 11.446 1.00 81.19 85 ARG A CA 1
ATOM 679 C C . ARG A 1 85 ? -7.784 -0.148 12.181 1.00 81.19 85 ARG A C 1
ATOM 681 O O . ARG A 1 85 ? -8.845 -0.146 11.569 1.00 81.19 85 ARG A O 1
ATOM 688 N N . ARG A 1 86 ? -7.724 0.153 13.483 1.00 82.00 86 ARG A N 1
ATOM 689 C CA . ARG A 1 86 ? -8.905 0.559 14.269 1.00 82.00 86 ARG A CA 1
ATOM 690 C C . ARG A 1 86 ? -9.429 1.929 13.846 1.00 82.00 86 ARG A C 1
ATOM 692 O O . ARG A 1 86 ? -10.633 2.085 13.682 1.00 82.00 86 ARG A O 1
ATOM 699 N N . TRP A 1 87 ? -8.540 2.900 13.634 1.00 85.38 87 TRP A N 1
ATOM 700 C CA . TRP A 1 87 ? -8.927 4.223 13.139 1.00 85.38 87 TRP A CA 1
ATOM 701 C C . TRP A 1 87 ? -9.601 4.133 11.768 1.00 85.38 87 TRP A C 1
ATOM 703 O O . TRP A 1 87 ? -10.679 4.686 11.587 1.00 85.38 87 TRP A O 1
ATOM 713 N N . THR A 1 88 ? -9.020 3.375 10.833 1.00 84.19 88 THR A N 1
ATOM 714 C CA . THR A 1 88 ? -9.625 3.176 9.507 1.00 84.19 88 THR A CA 1
ATOM 715 C C . THR A 1 88 ? -10.950 2.432 9.586 1.00 84.19 88 THR A C 1
ATOM 717 O O . THR A 1 88 ? -11.899 2.876 8.958 1.00 84.19 88 THR A O 1
ATOM 720 N N . ALA A 1 89 ? -11.072 1.368 10.383 1.00 81.50 89 ALA A N 1
ATOM 721 C CA . ALA A 1 89 ? -12.351 0.676 10.565 1.00 81.50 89 ALA A CA 1
ATOM 722 C C . ALA A 1 89 ? -13.450 1.607 11.111 1.00 81.50 89 ALA A C 1
ATOM 724 O O . ALA A 1 89 ? -14.582 1.560 10.637 1.00 81.50 89 ALA A O 1
ATOM 725 N N . ASN A 1 90 ? -13.105 2.492 12.052 1.00 80.25 90 ASN A N 1
ATOM 726 C CA . ASN A 1 90 ? -14.021 3.506 12.581 1.00 80.25 90 ASN A CA 1
ATOM 727 C C . ASN A 1 90 ? -14.345 4.600 11.552 1.00 80.25 90 ASN A C 1
ATOM 729 O O . ASN A 1 90 ? -15.468 5.092 11.499 1.00 80.25 90 ASN A O 1
ATOM 733 N N . ALA A 1 91 ? -13.374 4.981 10.721 1.00 81.31 91 ALA A N 1
ATOM 734 C CA . ALA A 1 91 ? -13.594 5.936 9.644 1.00 81.31 91 ALA A CA 1
ATOM 735 C C . ALA A 1 91 ? -14.519 5.338 8.573 1.00 81.31 91 ALA A C 1
ATOM 737 O O . ALA A 1 91 ? -15.534 5.935 8.230 1.00 81.31 91 ALA A O 1
ATOM 738 N N . PHE A 1 92 ? -14.235 4.126 8.094 1.00 79.75 92 PHE A N 1
ATOM 739 C CA . PHE A 1 92 ? -15.070 3.438 7.111 1.00 79.75 92 PHE A CA 1
ATOM 740 C C . PHE A 1 92 ? -16.472 3.149 7.640 1.00 79.75 92 PHE A C 1
ATOM 742 O O . PHE A 1 92 ? -17.430 3.303 6.885 1.00 79.75 92 PHE A O 1
ATOM 749 N N . SER A 1 93 ? -16.621 2.794 8.921 1.00 72.62 93 SER A N 1
ATOM 750 C CA . SER A 1 93 ? -17.950 2.646 9.508 1.00 72.62 93 SER A CA 1
ATOM 751 C C . SER A 1 93 ? -18.697 3.974 9.482 1.00 72.62 93 SER A C 1
ATOM 753 O O . SER A 1 93 ? -19.819 3.982 9.012 1.00 72.62 93 SER A O 1
ATOM 755 N N . SER A 1 94 ? -18.075 5.104 9.831 1.00 71.31 94 SER A N 1
ATOM 756 C CA . SER A 1 94 ? -18.740 6.415 9.759 1.00 71.31 94 SER A CA 1
ATOM 757 C C . SER A 1 94 ? -19.170 6.855 8.350 1.00 71.31 94 SER A C 1
ATOM 759 O O . SER A 1 94 ? -20.095 7.648 8.239 1.00 71.31 94 SER A O 1
ATOM 761 N N . PHE A 1 95 ? -18.530 6.345 7.287 1.00 72.38 95 PHE A N 1
ATOM 762 C CA . PHE A 1 95 ? -18.898 6.655 5.897 1.00 72.38 95 PHE A CA 1
ATOM 763 C C . PHE A 1 95 ? -19.961 5.716 5.315 1.00 72.38 95 PHE A C 1
ATOM 765 O O . PHE A 1 95 ? -20.745 6.139 4.472 1.00 72.38 95 PHE A O 1
ATOM 772 N N . PHE A 1 96 ? -19.967 4.441 5.719 1.00 75.44 96 PHE A N 1
ATOM 773 C CA . PHE A 1 96 ? -20.897 3.431 5.195 1.00 75.44 96 PHE A CA 1
ATOM 774 C C . PHE A 1 96 ? -22.061 3.102 6.142 1.00 75.44 96 PHE A C 1
ATOM 776 O O . PHE A 1 96 ? -23.008 2.436 5.729 1.00 75.44 96 PHE A O 1
ATOM 783 N N . THR A 1 97 ? -22.006 3.548 7.397 1.00 76.25 97 THR A N 1
ATOM 784 C CA . THR A 1 97 ? -23.085 3.447 8.386 1.00 76.25 97 THR A CA 1
ATOM 785 C C . THR A 1 97 ? -23.627 4.833 8.706 1.00 76.25 97 THR A C 1
ATOM 787 O O . THR A 1 97 ? -22.939 5.830 8.498 1.00 76.25 97 THR A O 1
ATOM 790 N N . LEU A 1 98 ? -24.847 4.893 9.242 1.00 67.62 98 LEU A N 1
ATOM 791 C CA . LEU A 1 98 ? -25.405 6.129 9.791 1.00 67.62 98 LEU A CA 1
ATOM 792 C C . LEU A 1 98 ? -24.414 6.720 10.793 1.00 67.62 98 LEU A C 1
ATOM 794 O O . LEU A 1 98 ? -23.956 6.022 11.708 1.00 67.62 98 LEU A O 1
ATOM 798 N N . SER A 1 99 ? -24.089 7.998 10.624 1.00 70.38 99 SER A N 1
ATOM 799 C CA . SER A 1 99 ? -23.269 8.722 11.585 1.00 70.38 99 SER A CA 1
ATOM 800 C C . SER A 1 99 ? -23.887 8.595 12.981 1.00 70.38 99 SER A C 1
ATOM 802 O O . SER A 1 99 ? -25.097 8.424 13.146 1.00 70.38 99 SER A O 1
ATOM 804 N N . SER A 1 100 ? -23.064 8.656 14.027 1.00 65.31 100 SER A N 1
ATOM 805 C CA . SER A 1 100 ? -23.545 8.523 15.410 1.00 65.31 100 SER A CA 1
ATOM 806 C C . SER A 1 100 ? -24.661 9.520 15.755 1.00 65.31 100 SER A C 1
ATOM 808 O O . SER A 1 100 ? -25.464 9.248 16.646 1.00 65.31 100 SER A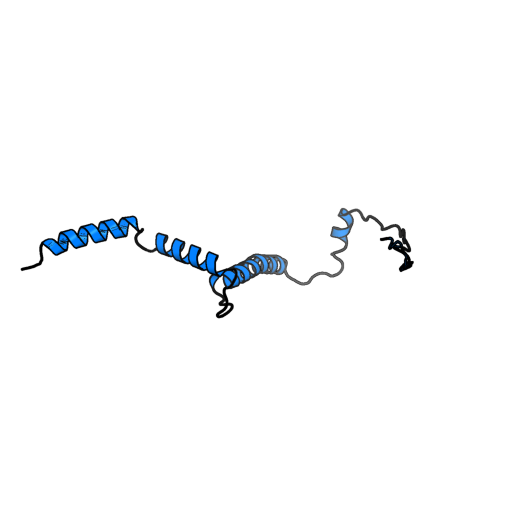 O 1
ATOM 810 N N . GLU A 1 101 ? -24.714 10.659 15.058 1.00 66.56 101 GLU A N 1
ATOM 811 C CA . GLU A 1 101 ? -25.793 11.640 15.168 1.00 66.56 101 GLU A CA 1
ATOM 812 C C . GLU A 1 101 ? -27.067 11.183 14.448 1.00 66.56 101 GLU A C 1
ATOM 814 O O . GLU A 1 101 ? -28.129 11.169 15.066 1.00 66.56 101 GLU A O 1
ATOM 819 N N . GLU A 1 102 ? -26.981 10.704 13.204 1.00 68.12 102 GLU A N 1
ATOM 820 C CA . GLU A 1 102 ? -28.141 10.157 12.481 1.00 68.12 102 GLU A CA 1
ATOM 821 C C . GLU A 1 102 ? -28.723 8.922 13.178 1.00 68.12 102 GLU A C 1
ATOM 823 O O . GLU A 1 102 ? -29.940 8.757 13.260 1.00 68.12 102 GLU A O 1
ATOM 828 N N . LYS A 1 103 ? -27.866 8.081 13.766 1.00 76.75 103 LYS A N 1
ATOM 829 C CA . LYS A 1 103 ? -28.308 6.946 14.578 1.00 76.75 103 LYS A CA 1
ATOM 830 C C . LYS A 1 103 ? -29.102 7.401 15.806 1.00 76.75 103 LYS A C 1
ATOM 832 O O . LYS A 1 103 ? -30.091 6.759 16.138 1.00 76.75 103 LYS A O 1
ATOM 837 N N . LYS A 1 104 ? -28.707 8.498 16.467 1.00 78.06 104 LYS A N 1
ATOM 838 C CA . LYS A 1 104 ? -29.458 9.056 17.608 1.00 78.06 104 LYS A CA 1
ATOM 839 C C . LYS A 1 104 ? -30.824 9.584 17.189 1.00 78.06 104 LYS A C 1
ATOM 841 O O . LYS A 1 104 ? -31.785 9.371 17.918 1.00 78.06 104 LYS A O 1
ATOM 846 N N . LEU A 1 105 ? -30.910 10.235 16.030 1.00 79.75 105 LEU A N 1
ATOM 847 C CA . LEU A 1 105 ? -32.178 10.740 15.503 1.00 79.75 105 LEU A CA 1
ATOM 848 C C . LEU A 1 105 ? -33.143 9.593 15.190 1.00 79.75 105 LEU A C 1
ATOM 850 O O . LEU A 1 105 ? -34.287 9.627 15.631 1.00 79.75 105 LEU A O 1
ATOM 854 N N . LEU A 1 106 ? -32.658 8.535 14.534 1.00 82.06 106 LEU A N 1
ATOM 855 C CA . LEU A 1 106 ? -33.461 7.341 14.258 1.00 82.06 106 LEU A CA 1
ATOM 856 C C . LEU A 1 106 ? -33.898 6.620 15.533 1.00 82.06 106 LEU A C 1
ATOM 858 O O . LEU A 1 106 ? -35.017 6.128 15.606 1.00 82.06 106 LEU A O 1
ATOM 862 N N . GLN A 1 107 ? -33.031 6.567 16.545 1.00 80.44 107 GLN A N 1
ATOM 863 C CA . GLN A 1 107 ? -33.345 5.934 17.823 1.00 80.44 107 GLN A CA 1
ATOM 864 C C . GLN A 1 107 ? -34.399 6.736 18.601 1.00 80.44 107 GLN A C 1
ATOM 866 O O . GLN A 1 107 ? -35.345 6.157 19.123 1.00 80.44 107 GLN A O 1
ATOM 871 N N . GLN A 1 108 ? -34.306 8.068 18.575 1.00 79.88 108 GLN A N 1
ATOM 872 C CA . GLN A 1 108 ? -35.315 8.961 19.143 1.00 79.88 108 GLN A CA 1
ATOM 873 C C . GLN A 1 108 ? -36.662 8.853 18.408 1.00 79.88 108 GLN A C 1
ATOM 875 O O . GLN A 1 108 ? -37.710 8.869 19.049 1.00 79.88 108 GLN A O 1
ATOM 880 N N . GLU A 1 109 ? -36.656 8.701 17.083 1.00 79.75 109 GLU A N 1
ATOM 881 C CA . GLU A 1 109 ? -37.870 8.475 16.290 1.00 79.75 109 GLU A CA 1
ATOM 882 C C . GLU A 1 109 ? -38.501 7.098 16.579 1.00 79.75 109 GLU A C 1
ATOM 884 O O . GLU A 1 109 ? -39.721 6.989 16.719 1.00 79.75 109 GLU A O 1
ATOM 889 N N . GLN A 1 110 ? -37.680 6.057 16.760 1.00 81.44 110 GLN A N 1
ATOM 890 C CA . GLN A 1 110 ? -38.137 4.718 17.144 1.00 81.44 110 GLN A CA 1
ATOM 891 C C . GLN A 1 110 ? -38.749 4.685 18.549 1.00 81.44 110 GLN A C 1
ATOM 893 O O . GLN A 1 110 ? -39.811 4.090 18.727 1.00 81.44 110 GLN A O 1
ATOM 898 N N . ASP A 1 111 ? -38.122 5.342 19.527 1.00 76.06 111 ASP A N 1
ATOM 899 C CA . ASP A 1 111 ? -38.617 5.417 20.907 1.00 76.06 111 ASP A CA 1
ATOM 900 C C . ASP A 1 111 ? -39.956 6.172 20.981 1.00 76.06 111 ASP A C 1
ATOM 902 O O . ASP A 1 111 ? -40.877 5.756 21.689 1.00 76.06 111 ASP A O 1
ATOM 906 N N . VAL A 1 112 ? -40.107 7.244 20.193 1.00 77.19 112 VAL A N 1
ATOM 907 C CA . VAL A 1 112 ? -41.376 7.978 20.063 1.00 77.19 112 VAL A CA 1
ATOM 908 C C . VAL A 1 112 ? -42.445 7.112 19.391 1.00 77.19 112 VAL A C 1
ATOM 910 O O . VAL A 1 112 ? -43.582 7.087 19.859 1.00 77.19 112 VAL A O 1
ATOM 913 N N . GLY A 1 113 ? -42.099 6.364 18.340 1.00 68.25 113 GLY A N 1
ATOM 914 C CA . GLY A 1 113 ? -43.021 5.455 17.653 1.00 68.25 113 GLY A CA 1
ATOM 915 C C . GLY A 1 113 ? -43.476 4.267 18.512 1.00 68.25 113 GLY A C 1
ATOM 916 O O . GLY A 1 113 ? -44.646 3.887 18.465 1.00 68.25 113 GLY A O 1
ATOM 917 N N . GLN A 1 114 ? -42.594 3.710 19.349 1.00 64.75 114 GLN A N 1
ATOM 918 C CA . GLN A 1 114 ? -42.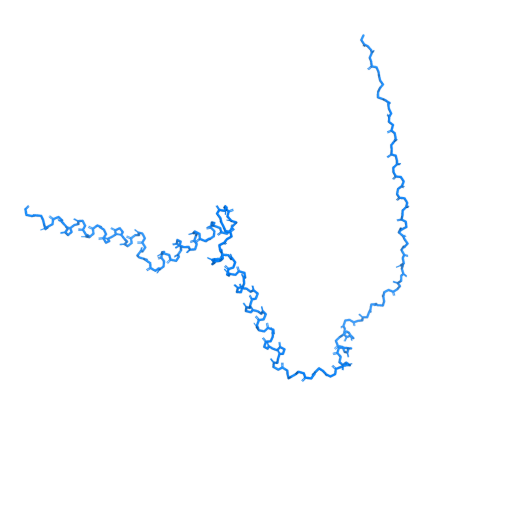929 2.598 20.249 1.00 64.75 114 GLN A CA 1
ATOM 919 C C . GLN A 1 114 ? -43.822 3.002 21.430 1.00 64.75 114 GLN A C 1
ATOM 921 O O . GLN A 1 114 ? -44.525 2.152 21.980 1.00 64.75 114 GLN A O 1
ATOM 926 N N . GLY A 1 115 ? -43.867 4.290 21.785 1.00 62.25 115 GLY A N 1
ATOM 927 C CA . GLY A 1 115 ? -44.810 4.819 22.774 1.00 62.25 115 GLY A CA 1
ATOM 928 C C . GLY A 1 115 ? -46.287 4.686 22.374 1.00 62.25 115 GLY A C 1
ATOM 929 O O . GLY A 1 115 ? -47.149 4.721 23.248 1.00 62.25 115 GLY A O 1
ATOM 930 N N . TYR A 1 116 ? -46.588 4.484 21.085 1.00 58.78 116 TYR A N 1
ATOM 931 C CA . TYR A 1 116 ? -47.958 4.396 20.559 1.00 58.78 116 TYR A CA 1
ATOM 932 C C . TYR A 1 116 ? -48.450 2.964 20.287 1.00 58.78 116 TYR A C 1
ATOM 934 O O . TYR A 1 116 ? -49.624 2.783 19.972 1.00 58.78 116 TYR A O 1
ATOM 942 N N . THR A 1 117 ? -47.600 1.935 20.410 1.00 63.31 117 THR A N 1
ATOM 943 C CA . THR A 1 117 ? -47.956 0.537 20.072 1.00 63.31 117 THR A CA 1
ATOM 944 C C . THR A 1 117 ? -47.992 -0.409 21.274 1.00 63.31 117 THR A C 1
ATOM 946 O O . THR A 1 117 ? -47.830 -1.619 21.109 1.00 63.31 117 THR A O 1
ATOM 949 N N . LYS A 1 118 ? -48.186 0.109 22.490 1.00 53.81 118 LYS A N 1
ATOM 950 C CA . LYS A 1 118 ? -48.417 -0.718 23.681 1.00 53.81 118 LYS A CA 1
ATOM 951 C C . LYS A 1 118 ? -49.922 -0.703 24.012 1.00 53.81 118 LYS A C 1
ATOM 953 O O . LYS A 1 118 ? -50.420 0.392 24.266 1.00 53.81 118 LYS A O 1
ATOM 958 N N . PRO A 1 119 ? -50.647 -1.841 23.948 1.00 62.91 119 PRO A N 1
ATOM 959 C CA . PRO A 1 119 ? -52.026 -1.912 24.435 1.00 62.91 119 PRO A CA 1
ATOM 960 C C . PRO A 1 119 ? -52.095 -1.725 25.956 1.00 62.91 119 PRO A C 1
ATOM 962 O O . PRO A 1 119 ? -51.116 -2.102 26.647 1.00 62.91 119 PRO A O 1
#

Sequence (119 aa):
MQISKVWLVNRTISRLSNAQSSTGLRPTFPQSERKKMEGMGEDFRPPWVYVGTRLISFVVIPAVGLYSVFLYDFGTQNHVFTPVRRWTANAFSSFFTLSSEEKKLLQQEQDVGQGYTKP

Secondary structure (DSSP, 8-state):
------------------------------HHHHTTSTTSS---S-HHHHHHHHHHHHHHHHHHHHHHHHT----SS--TTHHHHHHHHHHHHHHHS--HHHHHHHHHHHHHHHTTS--

Solvent-accessible surface area (backbone atoms only — not comparable to full-atom values): 7921 Å² total; per-residue (Å²): 143,85,85,84,79,95,77,84,80,91,79,84,78,85,77,86,72,83,84,73,77,75,82,63,82,70,82,81,69,60,74,78,57,64,76,69,68,80,65,88,61,85,72,89,66,62,75,64,56,59,55,49,54,52,51,48,51,67,47,51,56,56,48,53,52,51,40,53,53,72,69,54,77,94,58,100,60,97,50,92,42,51,66,58,44,50,52,46,54,53,51,52,41,51,74,78,40,73,38,79,65,55,46,50,52,52,49,54,52,49,56,59,55,55,71,74,73,67,134

Foldseek 3Di:
DDDDDDDDDDDDDPPPDDPVPPPPVPPPDPPVVVVVPVPPPPPPDDPVVVVVVVVCCVCVVVVVVCCVLAPDDPDDDDDPSVVVNVVVVVVVCCVVDPHPVSVVVVVVVVVVVVVPPDD